Protein AF-A0A2A4QEZ0-F1 (afdb_monomer_lite)

Foldseek 3Di:
DVVVLVVCVVVVPFKDKDKAQPVCQVVVVVQQKDFDDDWDDDPNTITTIIMHTSVSCVVCVVVPDDDDDD

Radius of gyration: 12.52 Å; chains: 1; bounding box: 27×24×31 Å

Secondary structure (DSSP, 8-state):
-HHHHHHHHHTT--EEEEEEEGGGHHHHHHTT-EE-S--EEETTEEEEEEEEEHHHHHHHTTT--SS---

Structure (mmCIF, N/CA/C/O backbone):
data_AF-A0A2A4QEZ0-F1
#
_entry.id   AF-A0A2A4QEZ0-F1
#
loop_
_atom_site.group_PDB
_atom_site.id
_atom_site.type_symbol
_atom_site.label_atom_id
_atom_site.label_alt_id
_atom_site.label_comp_id
_atom_site.label_asym_id
_atom_site.label_entity_id
_atom_site.label_seq_id
_atom_site.pdbx_PDB_ins_code
_atom_site.Cartn_x
_atom_site.Cartn_y
_atom_site.Cartn_z
_atom_site.occupancy
_atom_site.B_iso_or_equiv
_atom_site.auth_seq_id
_atom_site.auth_comp_id
_atom_site.auth_asym_id
_atom_site.auth_atom_id
_atom_site.pdbx_PDB_model_num
ATOM 1 N N . MET A 1 1 ? 1.143 12.321 13.498 1.00 61.28 1 MET A N 1
ATOM 2 C CA . MET A 1 1 ? 0.701 10.922 13.284 1.00 61.28 1 MET A CA 1
ATOM 3 C C . MET A 1 1 ? -0.447 10.470 14.186 1.00 61.28 1 MET A C 1
ATOM 5 O O . MET A 1 1 ? -1.460 10.070 13.637 1.00 61.28 1 MET A O 1
ATOM 9 N N . ARG A 1 2 ? -0.372 10.558 15.527 1.00 66.75 2 ARG A N 1
ATOM 10 C CA . ARG A 1 2 ? -1.459 10.071 16.418 1.00 66.75 2 ARG A CA 1
ATOM 11 C C . ARG A 1 2 ? -2.845 10.674 16.125 1.00 66.75 2 ARG A C 1
ATOM 13 O O . ARG A 1 2 ? -3.828 9.949 16.115 1.00 66.75 2 ARG A O 1
ATOM 20 N N . GLY A 1 3 ? -2.916 11.976 15.828 1.00 76.38 3 GLY A N 1
ATOM 21 C CA . GLY A 1 3 ? -4.180 12.641 15.477 1.00 76.38 3 GLY A CA 1
ATOM 22 C C . GLY A 1 3 ? -4.812 12.139 14.173 1.00 76.38 3 GLY A C 1
ATOM 23 O O . GLY A 1 3 ? -6.022 11.971 14.124 1.00 76.38 3 GLY A O 1
ATOM 24 N N . LEU A 1 4 ? -3.997 11.835 13.154 1.00 78.38 4 LEU A N 1
ATOM 25 C CA . LEU A 1 4 ? -4.472 11.319 11.864 1.00 78.38 4 LEU A CA 1
ATOM 26 C C . LEU A 1 4 ? -5.117 9.939 12.027 1.00 78.38 4 LEU A C 1
ATOM 28 O O . LEU A 1 4 ? -6.212 9.706 11.529 1.00 78.38 4 LEU A O 1
ATOM 32 N N . PHE A 1 5 ? -4.462 9.046 12.770 1.00 77.94 5 PHE A N 1
ATOM 33 C CA . PHE A 1 5 ? -4.997 7.712 13.019 1.00 77.94 5 PHE A CA 1
ATOM 34 C C . PHE A 1 5 ? -6.230 7.716 13.921 1.00 77.94 5 PHE A C 1
ATOM 36 O O . PHE A 1 5 ? -7.139 6.937 13.669 1.00 77.94 5 PHE A O 1
ATOM 43 N N . ARG A 1 6 ? -6.299 8.619 14.910 1.00 80.25 6 ARG A N 1
ATOM 44 C CA . ARG A 1 6 ? -7.503 8.800 15.734 1.00 80.25 6 ARG A CA 1
ATOM 45 C C . ARG A 1 6 ? -8.711 9.190 14.882 1.00 80.25 6 ARG A C 1
ATOM 47 O O . ARG A 1 6 ? -9.764 8.586 15.011 1.00 80.25 6 ARG A O 1
ATOM 54 N N . ILE A 1 7 ? -8.547 10.161 13.981 1.00 83.19 7 ILE A N 1
ATOM 55 C CA . ILE A 1 7 ? -9.625 10.574 13.068 1.00 83.19 7 ILE A CA 1
ATOM 56 C C . ILE A 1 7 ? -10.009 9.414 12.140 1.00 83.19 7 ILE A C 1
ATOM 58 O O . ILE A 1 7 ? -11.186 9.189 11.887 1.00 83.19 7 ILE A O 1
ATOM 62 N N . ALA A 1 8 ? -9.031 8.647 11.654 1.00 81.06 8 ALA A N 1
ATOM 63 C CA . ALA A 1 8 ? -9.302 7.494 10.804 1.00 81.06 8 ALA A CA 1
ATOM 64 C C . ALA A 1 8 ? -10.115 6.403 11.528 1.00 81.06 8 ALA A C 1
ATOM 66 O O . ALA A 1 8 ? -11.023 5.831 10.932 1.00 81.06 8 ALA A O 1
ATOM 67 N N . GLU A 1 9 ? -9.842 6.158 12.813 1.00 80.69 9 GLU A N 1
ATOM 68 C CA . GLU A 1 9 ? -10.657 5.271 13.652 1.00 80.69 9 GLU A CA 1
ATOM 69 C C . GLU A 1 9 ? -12.065 5.819 13.893 1.00 80.69 9 GLU A C 1
ATOM 71 O O . GLU A 1 9 ? -13.033 5.073 13.762 1.00 80.69 9 GLU A O 1
ATOM 76 N N . GLU A 1 10 ? -12.195 7.114 14.200 1.00 86.38 10 GLU A N 1
ATOM 77 C CA . GLU A 1 10 ? -13.492 7.786 14.379 1.00 86.38 10 GLU A CA 1
ATOM 78 C C . GLU A 1 10 ? -14.358 7.707 13.112 1.00 86.38 10 GLU A C 1
ATOM 80 O O . GLU A 1 10 ? -15.578 7.586 13.195 1.00 86.38 10 GLU A O 1
ATOM 85 N N . LEU A 1 11 ? -13.724 7.718 11.939 1.00 87.19 11 LEU A N 1
ATOM 86 C CA . LEU A 1 11 ? -14.370 7.561 10.636 1.00 87.19 11 LEU A CA 1
ATOM 87 C C . LEU A 1 11 ? -14.547 6.094 10.210 1.00 87.19 11 LEU A C 1
ATOM 89 O O . LEU A 1 11 ? -14.955 5.839 9.077 1.00 87.19 11 LEU A O 1
ATOM 93 N N . ALA A 1 12 ? -14.240 5.134 11.089 1.00 85.12 12 ALA A N 1
ATOM 94 C CA . ALA A 1 12 ? -14.299 3.696 10.823 1.00 85.12 12 ALA A CA 1
ATOM 95 C C . ALA A 1 12 ? -13.521 3.261 9.563 1.00 85.12 12 ALA A C 1
ATOM 97 O O . ALA A 1 12 ? -13.891 2.298 8.887 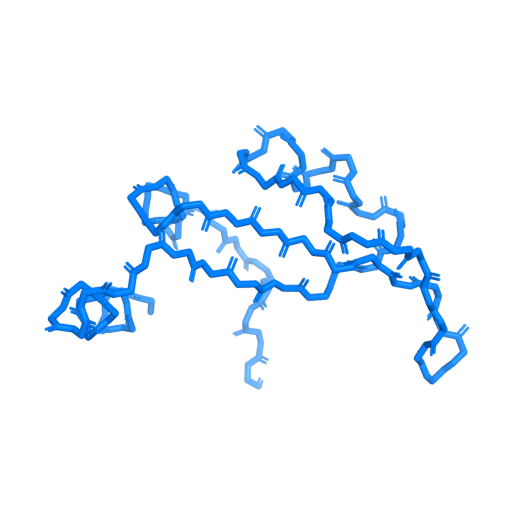1.00 85.12 12 ALA A O 1
ATOM 98 N N . LEU A 1 13 ? -12.425 3.956 9.244 1.00 86.06 13 LEU A N 1
ATOM 99 C CA . LEU A 1 13 ? -11.537 3.557 8.160 1.00 86.06 13 LEU A CA 1
ATOM 100 C C . LEU A 1 13 ? -10.785 2.286 8.568 1.00 86.06 13 LEU A C 1
ATOM 102 O O . LEU A 1 13 ? -10.285 2.158 9.687 1.00 86.06 13 LEU A O 1
ATOM 106 N N . SER A 1 14 ? -10.693 1.334 7.645 1.00 85.94 14 SER A N 1
ATOM 107 C CA . SER A 1 14 ? -10.043 0.041 7.873 1.00 85.94 14 SER A CA 1
ATOM 108 C C . SER A 1 14 ? -8.558 0.054 7.506 1.00 85.94 14 SER A C 1
ATOM 110 O O . SER A 1 14 ? -7.747 -0.592 8.174 1.00 85.94 14 SER A O 1
ATOM 112 N N . GLU A 1 15 ? -8.190 0.808 6.469 1.00 87.75 15 GLU A N 1
ATOM 113 C CA . GLU A 1 15 ? -6.870 0.754 5.841 1.00 87.75 15 GLU A CA 1
ATOM 114 C C . GLU A 1 15 ? -6.333 2.135 5.466 1.00 87.75 15 GLU A C 1
ATOM 116 O O . GLU A 1 15 ? -7.084 3.060 5.153 1.00 87.75 15 GLU A O 1
ATOM 121 N N . VAL A 1 16 ? -5.006 2.250 5.452 1.00 87.62 16 VAL A N 1
ATOM 122 C CA . VAL A 1 16 ? -4.276 3.357 4.828 1.00 87.62 16 VAL A CA 1
ATOM 123 C C . VAL A 1 16 ? -3.602 2.881 3.550 1.00 87.62 16 VAL A C 1
ATOM 125 O O . VAL A 1 16 ? -3.158 1.737 3.468 1.00 87.62 16 VAL A O 1
ATOM 128 N N . TYR A 1 17 ? -3.473 3.783 2.578 1.00 90.50 17 TYR A N 1
ATOM 129 C CA . TYR A 1 17 ? -2.743 3.537 1.337 1.00 90.50 17 TYR A CA 1
ATOM 130 C C . TYR A 1 17 ? -1.565 4.498 1.210 1.00 90.50 17 TYR A C 1
ATOM 132 O O . TYR A 1 17 ? -1.676 5.671 1.564 1.00 90.50 17 TYR A O 1
ATOM 140 N N . ILE A 1 18 ? -0.456 4.004 0.664 1.00 90.12 18 ILE A N 1
ATOM 141 C CA . ILE A 1 18 ? 0.715 4.804 0.296 1.00 90.12 18 ILE A CA 1
ATOM 142 C C . ILE A 1 18 ? 1.157 4.457 -1.124 1.00 90.12 18 ILE A C 1
ATOM 144 O O . ILE A 1 18 ? 0.898 3.357 -1.614 1.00 90.12 18 ILE A O 1
ATOM 148 N N . TYR A 1 19 ? 1.871 5.375 -1.768 1.00 93.88 19 TYR A N 1
ATOM 149 C CA . TYR A 1 19 ? 2.634 5.082 -2.978 1.00 93.88 19 TYR A CA 1
ATOM 150 C C . TYR A 1 19 ? 4.101 4.954 -2.595 1.00 93.88 19 TYR A C 1
ATOM 152 O O . TYR A 1 19 ? 4.758 5.940 -2.266 1.00 93.88 19 TYR A O 1
ATOM 160 N N . SER A 1 20 ? 4.595 3.721 -2.604 1.00 92.94 20 SER A N 1
ATOM 161 C CA . SER A 1 20 ? 5.995 3.424 -2.331 1.00 92.94 20 SER A CA 1
ATOM 162 C C . SER A 1 20 ? 6.786 3.487 -3.633 1.00 92.94 20 SER A C 1
ATOM 164 O O . SER A 1 20 ? 6.325 2.915 -4.623 1.00 92.94 20 SER A O 1
ATOM 166 N N . PRO A 1 21 ? 7.991 4.084 -3.658 1.00 94.56 21 PRO A N 1
ATOM 167 C CA . PRO A 1 21 ? 8.979 3.758 -4.681 1.00 94.56 21 PRO A CA 1
ATOM 168 C C . PRO A 1 21 ? 9.139 2.239 -4.787 1.00 94.56 21 PRO A C 1
ATOM 170 O O . PRO A 1 21 ? 9.097 1.545 -3.764 1.00 94.56 21 PRO A O 1
ATOM 173 N N . LEU A 1 22 ? 9.296 1.720 -6.005 1.00 95.12 22 LEU A N 1
ATOM 174 C CA . LEU A 1 22 ? 9.359 0.275 -6.240 1.00 95.12 22 LEU A CA 1
ATOM 175 C C . LEU A 1 22 ? 10.505 -0.387 -5.453 1.00 95.12 22 LEU A C 1
ATOM 177 O O . LEU A 1 22 ? 10.323 -1.460 -4.891 1.00 95.12 22 LEU A O 1
ATOM 181 N N . GLU A 1 23 ? 11.640 0.303 -5.331 1.00 94.38 23 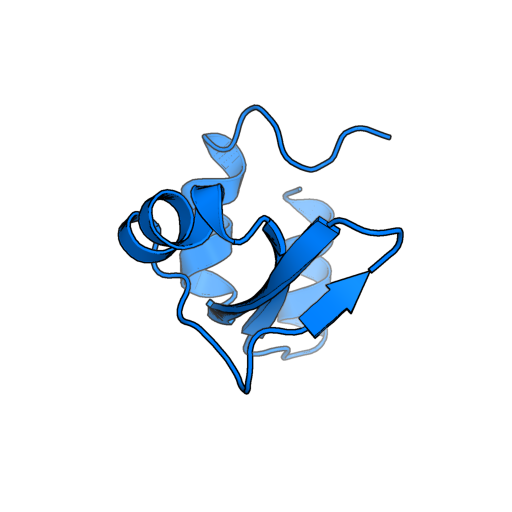GLU A N 1
ATOM 182 C CA . GLU A 1 23 ? 12.812 -0.119 -4.546 1.00 94.38 23 GLU A CA 1
ATOM 183 C C . GLU A 1 23 ? 12.545 -0.292 -3.040 1.00 94.38 23 GLU A C 1
ATOM 185 O O . GLU A 1 23 ? 13.246 -1.048 -2.376 1.00 94.38 23 GLU A O 1
ATOM 190 N N . ASN A 1 24 ? 11.507 0.356 -2.500 1.00 93.50 24 ASN A N 1
ATOM 191 C CA . ASN A 1 24 ? 11.177 0.322 -1.072 1.00 93.50 24 ASN A CA 1
ATOM 192 C C . ASN A 1 24 ? 10.013 -0.625 -0.739 1.00 93.50 24 ASN A C 1
ATOM 194 O O . ASN A 1 24 ? 9.611 -0.713 0.423 1.00 93.50 24 ASN A O 1
ATOM 198 N N . VAL A 1 25 ? 9.463 -1.347 -1.723 1.00 93.31 25 VAL A N 1
ATOM 199 C CA . VAL A 1 25 ? 8.333 -2.270 -1.505 1.00 93.31 25 VAL A CA 1
ATOM 200 C C . VAL A 1 25 ? 8.662 -3.327 -0.452 1.00 93.31 25 VAL A C 1
ATOM 202 O O . VAL A 1 25 ? 7.834 -3.583 0.425 1.00 93.31 25 VAL A O 1
ATOM 205 N N . ASP A 1 26 ? 9.872 -3.884 -0.474 1.00 93.75 26 ASP A N 1
ATOM 206 C CA . ASP A 1 26 ? 10.299 -4.898 0.496 1.00 93.75 26 ASP A CA 1
ATOM 207 C C . ASP A 1 26 ? 10.349 -4.342 1.922 1.00 93.75 26 ASP A C 1
ATOM 209 O O . ASP A 1 26 ? 9.879 -4.991 2.860 1.00 93.75 26 ASP A O 1
ATOM 213 N N . TYR A 1 27 ? 10.837 -3.107 2.089 1.00 91.62 27 TYR A N 1
ATOM 214 C CA . TYR A 1 27 ? 10.857 -2.431 3.387 1.00 91.62 27 TYR A CA 1
ATOM 215 C C . TYR A 1 27 ? 9.443 -2.314 3.963 1.00 91.62 27 TYR A C 1
ATOM 217 O O . TYR A 1 27 ? 9.198 -2.724 5.098 1.00 91.62 27 TYR A O 1
ATOM 225 N N . PHE A 1 28 ? 8.486 -1.809 3.183 1.00 89.62 28 PHE A N 1
ATOM 226 C CA . PHE A 1 28 ? 7.109 -1.659 3.658 1.00 89.62 28 PHE A CA 1
ATOM 227 C C . PHE A 1 28 ? 6.417 -3.009 3.878 1.00 89.62 28 PHE A C 1
ATOM 229 O O . PHE A 1 28 ? 5.655 -3.151 4.838 1.00 89.62 28 PHE A O 1
ATOM 236 N N . SER A 1 29 ? 6.735 -4.016 3.063 1.00 92.19 29 SER A N 1
ATOM 237 C CA . SER A 1 29 ? 6.205 -5.375 3.219 1.00 92.19 29 SER A CA 1
ATOM 238 C C . SER A 1 29 ? 6.584 -5.994 4.568 1.00 92.19 29 SER A C 1
ATOM 240 O O . SER A 1 29 ? 5.746 -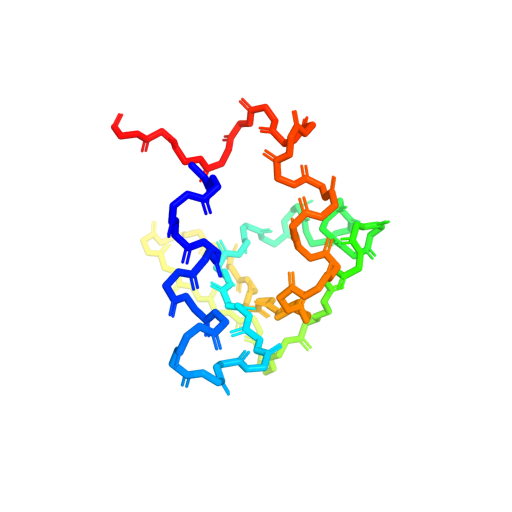6.597 5.236 1.00 92.19 29 SER A O 1
ATOM 242 N N . GLN A 1 30 ? 7.809 -5.748 5.046 1.00 91.44 30 GLN A N 1
ATOM 243 C CA . GLN A 1 30 ? 8.252 -6.166 6.386 1.00 91.44 30 GLN A CA 1
ATOM 244 C C . GLN A 1 30 ? 7.511 -5.447 7.529 1.00 91.44 30 GLN A C 1
ATOM 246 O O . GLN A 1 30 ? 7.510 -5.921 8.663 1.00 91.44 30 GLN A O 1
ATOM 251 N N . HIS A 1 31 ? 6.850 -4.323 7.239 1.00 87.75 31 HIS A N 1
ATOM 252 C CA . HIS A 1 31 ? 6.129 -3.494 8.208 1.00 87.75 31 HIS A CA 1
ATOM 253 C C . HIS A 1 31 ? 4.601 -3.604 8.052 1.00 87.75 31 HIS A C 1
ATOM 255 O O . HIS A 1 31 ? 3.866 -2.684 8.412 1.00 87.75 31 HIS A O 1
ATOM 261 N N . ASN A 1 32 ? 4.108 -4.757 7.582 1.00 90.19 32 ASN A N 1
ATOM 262 C CA . ASN A 1 32 ? 2.683 -5.092 7.421 1.00 90.19 32 ASN A CA 1
ATOM 263 C C . ASN A 1 32 ? 1.940 -4.297 6.340 1.00 90.19 32 ASN A C 1
ATOM 265 O O . ASN A 1 32 ? 0.707 -4.296 6.322 1.00 90.19 32 ASN A O 1
ATOM 269 N N . PHE A 1 33 ? 2.666 -3.634 5.441 1.00 92.69 33 PHE A N 1
ATOM 270 C CA . PHE A 1 33 ? 2.060 -3.180 4.201 1.00 92.69 33 PHE A CA 1
ATOM 271 C C . PHE A 1 33 ? 2.028 -4.320 3.186 1.00 92.69 33 PHE A C 1
ATOM 273 O O . PHE A 1 33 ? 2.839 -5.238 3.239 1.00 92.69 33 PHE A O 1
ATOM 280 N N . TYR A 1 34 ? 1.114 -4.251 2.229 1.00 95.19 34 TYR A N 1
ATOM 281 C CA . TYR A 1 34 ? 1.023 -5.214 1.140 1.00 95.19 34 TYR A CA 1
ATOM 282 C C . TYR A 1 34 ? 0.706 -4.505 -0.186 1.00 95.19 34 TY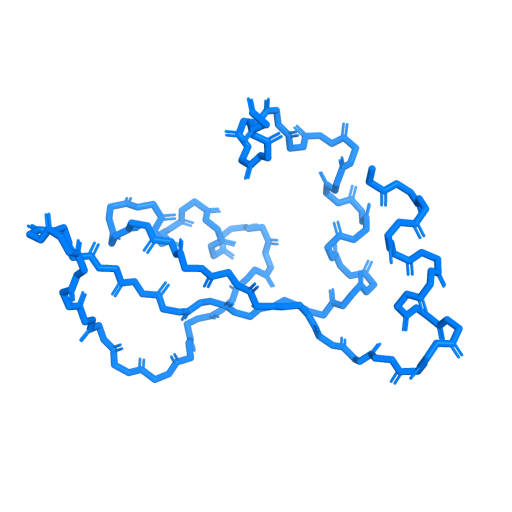R A C 1
ATOM 284 O O . TYR A 1 34 ? 0.046 -3.460 -0.172 1.00 95.19 34 TYR A O 1
ATOM 292 N N . PRO A 1 35 ? 1.191 -5.012 -1.332 1.00 96.50 35 PRO A N 1
ATOM 293 C CA . PRO A 1 35 ? 0.967 -4.378 -2.626 1.00 96.50 35 PRO A CA 1
ATOM 294 C C . PRO A 1 35 ? -0.499 -4.478 -3.055 1.00 96.50 35 PRO A C 1
ATOM 296 O O . PRO A 1 35 ? -1.147 -5.511 -2.893 1.00 96.50 35 PRO A O 1
ATOM 299 N N . VAL A 1 36 ? -1.015 -3.399 -3.643 1.00 96.62 36 VAL A N 1
ATOM 300 C CA . VAL A 1 36 ? -2.369 -3.311 -4.198 1.00 96.62 36 VAL A CA 1
ATOM 301 C C . VAL A 1 36 ? -2.294 -2.850 -5.647 1.00 96.62 36 VAL A C 1
ATOM 303 O O . VAL A 1 36 ? -1.920 -1.712 -5.927 1.00 96.62 36 VAL A O 1
ATOM 306 N N . GLY A 1 37 ? -2.705 -3.722 -6.565 1.00 95.75 37 GLY A N 1
ATOM 307 C CA . GLY A 1 37 ? -2.696 -3.439 -7.999 1.00 95.75 37 GLY A CA 1
ATOM 308 C C . GLY A 1 37 ? -1.297 -3.478 -8.620 1.00 95.75 37 GLY A C 1
ATOM 309 O O . GLY A 1 37 ? -0.339 -3.946 -8.007 1.00 95.75 37 GLY A O 1
ATOM 310 N N . ALA A 1 38 ? -1.202 -3.006 -9.861 1.00 96.88 38 ALA A N 1
ATOM 311 C CA . ALA A 1 38 ? 0.030 -3.035 -10.642 1.00 96.88 38 ALA A CA 1
ATOM 312 C C . ALA A 1 38 ? 0.996 -1.891 -10.282 1.00 96.88 38 ALA A C 1
ATOM 314 O O . ALA A 1 38 ? 0.583 -0.826 -9.817 1.00 96.88 38 ALA A O 1
ATOM 315 N N . VAL A 1 39 ? 2.280 -2.109 -10.577 1.00 96.81 39 VAL A N 1
ATOM 316 C CA . VAL A 1 39 ? 3.317 -1.068 -10.584 1.00 96.81 39 VAL A CA 1
ATOM 317 C C . VAL A 1 39 ? 2.981 -0.020 -11.647 1.00 96.81 39 VAL A C 1
ATOM 319 O O . VAL A 1 39 ? 2.527 -0.358 -12.741 1.00 96.81 39 VAL A O 1
ATOM 322 N N . PHE A 1 40 ? 3.224 1.252 -11.342 1.00 96.69 40 PHE A N 1
ATOM 323 C CA . PHE A 1 40 ? 2.970 2.376 -12.242 1.00 96.69 40 PHE A CA 1
ATOM 324 C C . PHE A 1 40 ? 4.120 3.388 -12.226 1.00 96.69 40 PHE A C 1
ATOM 326 O O . PHE A 1 40 ? 4.976 3.364 -11.346 1.00 96.69 40 PHE A O 1
ATOM 333 N N . MET A 1 41 ? 4.139 4.283 -13.214 1.00 97.38 41 MET A N 1
ATOM 334 C CA . MET A 1 41 ? 5.131 5.354 -13.320 1.00 97.38 41 MET A CA 1
ATOM 335 C C . MET A 1 41 ? 4.525 6.681 -12.868 1.00 97.38 41 MET A C 1
ATOM 337 O O . MET A 1 41 ? 3.453 7.060 -13.334 1.00 97.38 41 MET A O 1
ATOM 341 N N . GLU A 1 42 ? 5.227 7.422 -12.014 1.00 93.56 42 GLU A N 1
ATOM 342 C CA . GLU A 1 42 ? 4.840 8.775 -11.608 1.00 93.56 42 GLU A CA 1
ATOM 343 C C . GLU A 1 42 ? 6.074 9.681 -11.615 1.00 93.56 42 GLU A C 1
ATOM 345 O O . GLU A 1 42 ? 7.062 9.390 -10.944 1.00 93.56 42 GLU A O 1
ATOM 350 N N . ALA A 1 43 ? 6.039 10.756 -12.411 1.00 93.31 43 ALA A N 1
ATOM 351 C CA . ALA A 1 43 ? 7.175 11.665 -12.621 1.00 93.31 43 ALA A CA 1
ATOM 352 C C . ALA A 1 43 ? 8.496 10.950 -13.003 1.00 93.31 43 ALA A C 1
ATOM 354 O O . ALA A 1 43 ? 9.579 11.367 -12.606 1.00 93.31 43 ALA A O 1
ATOM 355 N N . GLY A 1 44 ? 8.406 9.854 -13.766 1.00 95.62 44 GLY A N 1
ATOM 356 C CA . GLY A 1 44 ? 9.567 9.059 -14.186 1.00 95.62 44 GLY A CA 1
ATOM 357 C C . GLY A 1 44 ? 10.074 8.050 -13.149 1.00 95.62 44 GLY A C 1
ATOM 358 O O . GLY A 1 44 ? 11.022 7.328 -13.439 1.00 95.62 44 GLY A O 1
ATOM 359 N N . LEU A 1 45 ? 9.432 7.946 -11.981 1.00 94.50 45 LEU A N 1
ATOM 360 C CA . LEU A 1 45 ? 9.787 6.982 -10.940 1.00 94.50 45 LEU A CA 1
ATOM 361 C C . LEU A 1 45 ? 8.795 5.809 -10.914 1.00 94.50 45 LEU A C 1
ATOM 363 O O . LEU A 1 45 ? 7.582 6.049 -10.916 1.00 94.50 45 LEU A O 1
ATOM 367 N N . PRO A 1 46 ? 9.272 4.551 -10.855 1.00 97.25 46 PRO A N 1
ATOM 368 C CA . PRO A 1 46 ? 8.402 3.401 -10.667 1.00 97.25 46 PRO A CA 1
ATOM 369 C C . PRO A 1 46 ? 7.892 3.362 -9.223 1.00 97.25 46 PRO A C 1
ATOM 371 O O . PRO A 1 46 ? 8.670 3.413 -8.266 1.00 97.25 46 PRO A O 1
ATOM 374 N N . LYS A 1 47 ? 6.575 3.254 -9.063 1.00 97.25 47 LYS A N 1
ATOM 375 C CA . LYS A 1 47 ? 5.892 3.199 -7.772 1.00 97.25 47 LYS A CA 1
ATOM 376 C C . LYS A 1 47 ? 4.933 2.016 -7.701 1.00 97.25 47 LYS A C 1
ATOM 378 O O . LYS A 1 47 ? 4.372 1.578 -8.702 1.00 97.25 47 LYS A O 1
ATOM 383 N N . GLN A 1 48 ? 4.717 1.531 -6.488 1.00 97.62 48 GLN A N 1
ATOM 384 C CA . GLN A 1 48 ? 3.728 0.519 -6.147 1.00 97.62 48 GLN A CA 1
ATOM 385 C C . GLN A 1 48 ? 2.789 1.101 -5.093 1.00 97.62 48 GLN A C 1
ATOM 387 O O . GLN A 1 48 ? 3.229 1.620 -4.061 1.00 97.62 48 GLN A O 1
ATOM 392 N N . ARG A 1 49 ? 1.479 0.997 -5.327 1.00 96.44 49 ARG A N 1
ATOM 393 C CA . ARG A 1 49 ? 0.503 1.285 -4.275 1.00 96.44 49 ARG A CA 1
ATOM 394 C C . ARG A 1 49 ? 0.568 0.165 -3.245 1.00 96.44 49 ARG A C 1
ATOM 396 O O . ARG A 1 49 ? 0.490 -1.006 -3.607 1.00 96.44 49 ARG A O 1
ATOM 403 N N . MET A 1 50 ? 0.689 0.541 -1.980 1.00 95.00 50 MET A N 1
ATOM 404 C CA . MET A 1 50 ? 0.716 -0.367 -0.841 1.00 95.00 50 MET A CA 1
ATOM 405 C C . MET A 1 50 ? -0.426 -0.016 0.113 1.00 95.00 50 MET A C 1
ATOM 407 O O . MET A 1 50 ? -0.778 1.158 0.241 1.00 95.00 50 MET A O 1
ATOM 411 N N . ALA A 1 51 ? -0.990 -1.009 0.789 1.00 93.19 51 ALA A N 1
ATOM 412 C CA . ALA A 1 51 ? -2.035 -0.848 1.795 1.00 93.19 51 ALA A CA 1
ATOM 413 C C . ALA A 1 51 ? -1.591 -1.420 3.139 1.00 93.19 51 ALA A C 1
ATOM 415 O O . ALA A 1 51 ? -0.787 -2.344 3.171 1.00 93.19 51 ALA A O 1
ATOM 416 N N . CYS A 1 52 ? -2.106 -0.881 4.241 1.00 91.25 52 CYS A N 1
ATOM 417 C CA . CYS A 1 52 ? -1.880 -1.415 5.582 1.00 91.25 52 CYS A CA 1
ATOM 418 C C . CYS A 1 52 ? -3.116 -1.176 6.461 1.00 91.25 52 CYS A C 1
ATOM 420 O O . CYS A 1 52 ? -3.656 -0.065 6.447 1.00 91.25 52 CYS A O 1
ATOM 422 N N . PRO A 1 53 ? -3.561 -2.164 7.259 1.00 89.56 53 PRO A N 1
ATOM 423 C CA . PRO A 1 53 ? -4.611 -1.947 8.244 1.00 89.56 53 PRO A CA 1
ATOM 424 C C . PRO A 1 53 ? -4.228 -0.841 9.230 1.00 89.56 53 PRO A C 1
ATOM 426 O O . PRO A 1 53 ? -3.115 -0.833 9.761 1.00 89.56 53 PRO A O 1
ATOM 429 N N . ILE A 1 54 ? -5.160 0.064 9.542 1.00 85.19 54 ILE A N 1
ATOM 430 C CA . ILE A 1 54 ? -4.896 1.215 10.428 1.00 85.19 54 ILE A CA 1
ATOM 431 C C . ILE A 1 54 ? -4.339 0.783 11.787 1.00 85.19 54 ILE A C 1
ATOM 433 O O . ILE A 1 54 ? -3.383 1.385 12.276 1.00 85.19 54 ILE A O 1
ATOM 437 N N . LYS A 1 55 ? -4.868 -0.309 12.349 1.00 82.75 55 LYS A N 1
ATOM 438 C CA . LYS A 1 55 ? -4.401 -0.885 13.620 1.00 82.75 55 LYS A CA 1
ATOM 439 C C . LYS A 1 55 ? -2.911 -1.242 13.593 1.00 82.75 55 LYS A C 1
ATOM 441 O O . LYS A 1 55 ? -2.206 -1.030 14.574 1.00 82.75 55 LYS A O 1
ATOM 446 N N . ASN A 1 56 ? -2.421 -1.732 12.455 1.00 83.69 56 ASN A N 1
ATOM 447 C CA . ASN A 1 56 ? -1.021 -2.114 12.286 1.0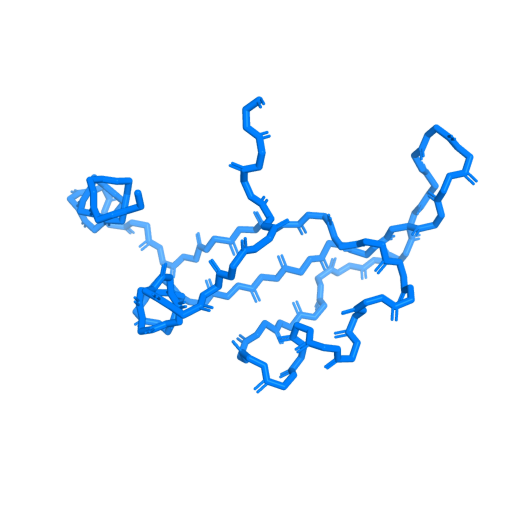0 83.69 56 ASN A CA 1
ATOM 448 C C . ASN A 1 56 ? -0.159 -0.883 11.982 1.00 83.69 56 ASN A C 1
ATOM 450 O O . ASN A 1 56 ? 0.913 -0.720 12.561 1.00 83.69 56 ASN A O 1
ATOM 454 N N . ALA A 1 57 ? -0.648 0.026 11.135 1.00 78.12 57 ALA A N 1
ATOM 455 C CA . ALA A 1 57 ? 0.045 1.267 10.800 1.00 78.12 57 ALA A CA 1
ATOM 456 C C . ALA A 1 57 ? 0.294 2.153 12.036 1.00 78.12 57 ALA A C 1
ATOM 458 O O . ALA A 1 57 ? 1.365 2.748 12.164 1.00 78.12 57 ALA A O 1
ATOM 459 N N . GLN A 1 58 ? -0.650 2.200 12.983 1.00 75.69 58 GLN A N 1
ATOM 460 C CA . GLN A 1 58 ? -0.496 2.919 14.251 1.00 75.69 58 GLN A CA 1
ATOM 461 C C . GLN A 1 58 ? 0.689 2.429 15.088 1.00 75.69 58 GLN A C 1
ATOM 463 O O . GLN A 1 58 ? 1.407 3.253 15.660 1.00 75.69 58 GLN A O 1
ATOM 468 N N . ALA A 1 59 ? 0.910 1.111 15.145 1.00 77.06 59 ALA A N 1
ATOM 469 C CA . ALA A 1 59 ? 2.007 0.523 15.911 1.00 77.06 59 ALA A CA 1
ATOM 470 C C . ALA A 1 59 ? 3.370 1.031 15.404 1.00 77.06 59 ALA A C 1
ATOM 472 O O . ALA A 1 59 ? 4.235 1.422 16.192 1.00 77.06 59 ALA A O 1
ATOM 473 N N . TRP A 1 60 ? 3.521 1.131 14.082 1.00 71.94 60 TRP A N 1
ATOM 474 C CA . TRP A 1 60 ? 4.762 1.553 13.426 1.00 71.94 60 TRP A CA 1
ATOM 475 C C . TRP A 1 60 ? 4.907 3.066 13.265 1.00 71.94 60 TRP A C 1
ATOM 477 O O . TRP A 1 60 ? 6.023 3.567 13.153 1.00 71.94 60 TRP A O 1
ATOM 487 N N . ALA A 1 61 ? 3.811 3.825 13.314 1.00 68.62 61 ALA A N 1
ATOM 488 C CA . ALA A 1 61 ? 3.819 5.279 13.149 1.00 68.62 61 ALA A CA 1
ATOM 489 C C . ALA A 1 61 ? 4.693 6.029 14.167 1.00 68.62 61 ALA A C 1
ATOM 491 O O . ALA A 1 61 ? 5.070 7.174 13.929 1.00 68.62 61 ALA A O 1
ATOM 492 N N . SER A 1 62 ? 4.992 5.405 15.308 1.00 66.38 62 SER A N 1
ATOM 493 C CA . SER A 1 62 ? 5.909 5.942 16.317 1.00 66.38 62 SER A CA 1
ATOM 494 C C . SER A 1 62 ? 7.393 5.728 15.984 1.00 66.38 62 SER A C 1
ATOM 496 O O . SER A 1 62 ? 8.239 6.452 16.502 1.00 66.38 62 SER A O 1
ATOM 498 N N . GLN A 1 63 ? 7.706 4.761 15.116 1.00 67.19 63 GLN A N 1
ATOM 499 C CA . GLN A 1 63 ? 9.064 4.346 14.746 1.00 67.19 63 GLN A CA 1
ATOM 500 C C . GLN A 1 63 ? 9.437 4.732 13.308 1.00 67.19 63 GLN A C 1
ATOM 502 O O . GLN A 1 63 ? 10.620 4.793 12.974 1.00 67.19 63 GLN A O 1
ATOM 507 N N . ALA A 1 64 ? 8.448 5.012 12.456 1.00 64.06 64 ALA A N 1
ATOM 508 C CA . ALA A 1 64 ? 8.663 5.450 11.085 1.00 64.06 64 ALA A CA 1
ATOM 509 C C . ALA A 1 64 ? 9.331 6.836 11.066 1.00 64.06 64 ALA A C 1
ATOM 511 O O . ALA A 1 64 ? 8.702 7.850 11.364 1.00 64.06 64 ALA A O 1
ATOM 512 N N . LYS A 1 65 ? 10.622 6.879 10.721 1.00 56.28 65 LYS A N 1
ATOM 513 C CA . LYS A 1 65 ? 11.433 8.103 10.790 1.00 56.28 65 LYS A CA 1
ATOM 514 C C . LYS A 1 65 ? 11.351 9.017 9.555 1.0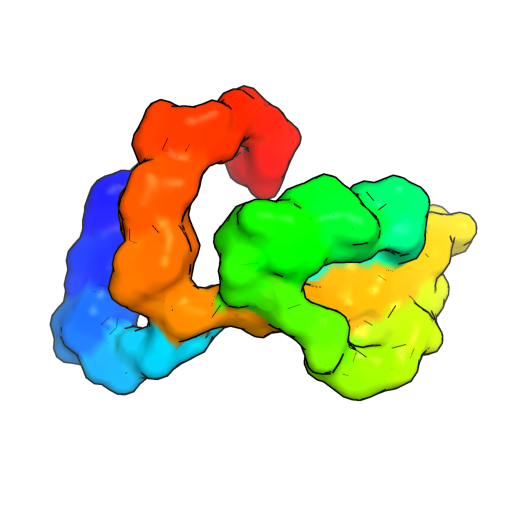0 56.28 65 LYS A C 1
ATOM 516 O O . LYS A 1 65 ? 11.782 10.157 9.670 1.00 56.28 65 LYS A O 1
ATOM 521 N N . TYR A 1 66 ? 10.839 8.566 8.399 1.00 57.78 66 TYR A N 1
ATOM 522 C CA . TYR A 1 66 ? 11.229 9.216 7.129 1.00 57.78 66 TYR A CA 1
ATOM 523 C C . TYR A 1 66 ? 10.180 9.409 6.015 1.00 57.78 66 TYR A C 1
ATOM 525 O O . TYR A 1 66 ? 10.574 9.807 4.928 1.00 57.78 66 TYR A O 1
ATOM 533 N N . TYR A 1 67 ? 8.871 9.213 6.219 1.00 55.06 67 TYR A N 1
ATOM 534 C CA . TYR A 1 67 ? 7.932 9.206 5.067 1.00 55.06 67 TYR A CA 1
ATOM 535 C C . TYR A 1 67 ? 6.783 10.220 5.088 1.00 55.06 67 TYR A C 1
ATOM 537 O O . TYR A 1 67 ? 5.888 10.147 4.254 1.00 55.06 67 TYR A O 1
ATOM 545 N N . LEU A 1 68 ? 6.812 11.193 5.999 1.00 48.06 68 LEU A N 1
ATOM 546 C CA . LEU A 1 68 ? 5.905 12.346 5.968 1.00 48.06 68 LEU A CA 1
ATOM 547 C C . LEU A 1 68 ? 6.715 13.626 6.187 1.00 48.06 68 LEU A C 1
ATOM 549 O O . LEU A 1 68 ? 6.519 14.342 7.166 1.00 48.06 68 LEU A O 1
ATOM 553 N N . SER A 1 69 ? 7.692 13.864 5.312 1.00 33.28 69 SER A N 1
ATOM 554 C CA . SER A 1 69 ? 8.261 15.198 5.147 1.00 33.28 69 SER A CA 1
ATOM 555 C C . SER A 1 69 ? 7.160 16.113 4.611 1.00 33.28 69 SER A C 1
ATOM 557 O O . SER A 1 69 ? 6.657 15.881 3.510 1.00 33.28 69 SER A O 1
ATOM 559 N N . HIS A 1 70 ? 6.759 17.092 5.422 1.00 35.81 70 HIS A N 1
ATOM 560 C CA . HIS A 1 70 ? 6.150 18.320 4.918 1.00 35.81 70 HIS A CA 1
ATOM 561 C C . HIS A 1 70 ? 7.189 19.132 4.148 1.00 35.81 70 HIS A C 1
ATOM 563 O O . HIS A 1 70 ? 8.370 19.097 4.566 1.00 35.81 70 HIS A O 1
#

pLDDT: mean 83.9, std 14.59, range [33.28, 97.62]

Sequence (70 aa):
MRGLFRIAEELALSEVYIYSPLENVDYFSQHNFYPVGAVFMEAGLPKQRMACPIKNAQAWASQAKYYLSH